Protein AF-A0A4V1UPB9-F1 (afdb_monomer_lite)

Structure (mmCIF, N/CA/C/O backbone):
data_AF-A0A4V1UPB9-F1
#
_entry.id   AF-A0A4V1UPB9-F1
#
loop_
_atom_site.group_PDB
_atom_site.id
_atom_site.type_symbol
_atom_site.label_atom_id
_atom_site.label_alt_id
_atom_site.label_comp_id
_atom_site.label_asym_id
_atom_site.label_entity_id
_atom_site.label_seq_id
_atom_site.pdbx_PDB_ins_code
_atom_site.Cartn_x
_atom_site.Cartn_y
_atom_site.Cartn_z
_atom_site.occupancy
_atom_site.B_iso_or_equiv
_atom_site.auth_seq_id
_atom_site.auth_comp_id
_atom_site.auth_asym_id
_atom_site.auth_atom_id
_atom_site.pdbx_PDB_model_num
ATOM 1 N N . MET A 1 1 ? -33.109 -9.024 77.378 1.00 48.25 1 MET A N 1
ATOM 2 C CA . MET A 1 1 ? -34.243 -9.935 77.136 1.00 48.25 1 MET A CA 1
ATOM 3 C C . MET A 1 1 ? -35.441 -9.033 76.882 1.00 48.25 1 MET A C 1
ATOM 5 O O . MET A 1 1 ? -36.199 -8.761 77.795 1.00 48.25 1 MET A O 1
ATOM 9 N N . ASP A 1 2 ? -35.484 -8.258 75.801 1.00 52.44 2 ASP A N 1
ATOM 10 C CA . ASP A 1 2 ? -35.561 -8.668 74.390 1.00 52.44 2 ASP A CA 1
ATOM 11 C C . ASP A 1 2 ? -36.501 -9.850 74.154 1.00 52.44 2 ASP A C 1
ATOM 13 O O . ASP A 1 2 ? -36.217 -10.944 74.640 1.00 52.44 2 ASP A O 1
ATOM 17 N N . SER A 1 3 ? -37.577 -9.573 73.410 1.00 61.56 3 SER A N 1
ATOM 18 C CA . SER A 1 3 ? -38.349 -10.460 72.521 1.00 61.56 3 SER A CA 1
ATOM 19 C C . SER A 1 3 ? -39.843 -10.148 72.614 1.00 61.56 3 SER A C 1
ATOM 21 O O . SER A 1 3 ? -40.587 -10.771 73.362 1.00 61.56 3 SER A O 1
ATOM 23 N N . GLY A 1 4 ? -40.284 -9.164 71.834 1.00 57.16 4 GLY A N 1
ATOM 24 C CA . GLY A 1 4 ? -41.709 -8.894 71.602 1.00 57.16 4 GLY A CA 1
ATOM 25 C C . GLY A 1 4 ? -41.984 -8.136 70.306 1.00 57.16 4 GLY A C 1
ATOM 26 O O . GLY A 1 4 ? -43.076 -7.621 70.110 1.00 57.16 4 GLY A O 1
ATOM 27 N N . ARG A 1 5 ? -40.984 -8.040 69.422 1.00 62.53 5 ARG A N 1
ATOM 28 C CA . ARG A 1 5 ? -41.076 -7.373 68.125 1.00 62.53 5 ARG A CA 1
ATOM 29 C C . ARG A 1 5 ? -41.477 -8.399 67.070 1.00 62.53 5 ARG A C 1
ATOM 31 O O . ARG A 1 5 ? -40.609 -8.917 66.377 1.00 62.53 5 ARG A O 1
ATOM 38 N N . LEU A 1 6 ? -42.769 -8.706 66.981 1.00 64.12 6 LEU A N 1
ATOM 39 C CA . LEU A 1 6 ? -43.354 -9.505 65.899 1.00 64.12 6 LEU A CA 1
ATOM 40 C C . LEU A 1 6 ? -44.715 -8.931 65.483 1.00 64.12 6 LEU A C 1
ATOM 42 O O . LEU A 1 6 ? -45.715 -9.638 65.456 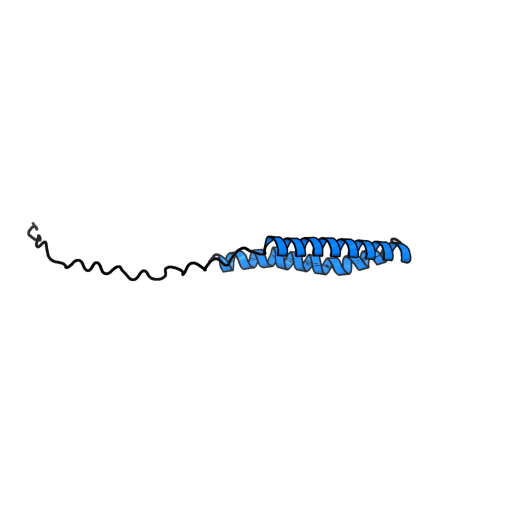1.00 64.12 6 LEU A O 1
ATOM 46 N N . ASP A 1 7 ? -44.730 -7.650 65.120 1.00 60.06 7 ASP A N 1
ATOM 47 C CA . ASP A 1 7 ? -45.781 -7.107 64.259 1.00 60.06 7 ASP A CA 1
ATOM 48 C C . ASP A 1 7 ? -45.363 -7.366 62.811 1.00 60.06 7 ASP A C 1
ATOM 50 O O . ASP A 1 7 ? -44.644 -6.595 62.173 1.00 60.06 7 ASP A O 1
ATOM 54 N N . ALA A 1 8 ? -45.747 -8.544 62.332 1.00 58.56 8 ALA A N 1
ATOM 55 C CA . ALA A 1 8 ? -45.771 -8.868 60.921 1.00 58.56 8 ALA A CA 1
ATOM 56 C C . ALA A 1 8 ? -47.102 -8.398 60.313 1.00 58.56 8 ALA A C 1
ATOM 58 O O . ALA A 1 8 ? -48.144 -8.477 60.955 1.00 58.56 8 ALA A O 1
ATOM 59 N N . ALA A 1 9 ? -47.032 -8.034 59.031 1.00 59.28 9 ALA A N 1
ATOM 60 C CA . ALA A 1 9 ? -48.140 -7.889 58.084 1.00 59.28 9 ALA A CA 1
ATOM 61 C C . ALA A 1 9 ? -48.901 -6.553 58.075 1.00 59.28 9 ALA A C 1
ATOM 63 O O . ALA A 1 9 ? -49.996 -6.439 58.609 1.00 59.28 9 ALA A O 1
ATOM 64 N N . SER A 1 10 ? -48.368 -5.598 57.306 1.00 52.84 10 SER A N 1
ATOM 65 C CA . SER A 1 10 ? -49.024 -5.130 56.069 1.00 52.84 10 SER A CA 1
ATOM 66 C C . SER A 1 10 ? -48.201 -4.003 55.435 1.00 52.84 10 SER A C 1
ATOM 68 O O . SER A 1 10 ? -48.559 -2.831 55.522 1.00 52.84 10 SER A O 1
ATOM 70 N N . ALA A 1 11 ? -47.076 -4.349 54.808 1.00 61.31 11 ALA A N 1
ATOM 71 C CA . ALA A 1 11 ? -46.546 -3.500 53.749 1.00 61.31 11 ALA A CA 1
ATOM 72 C C . ALA A 1 11 ? -47.287 -3.907 52.467 1.00 61.31 11 ALA A C 1
ATOM 74 O O . ALA A 1 11 ? -47.304 -5.103 52.160 1.00 61.31 11 ALA A O 1
ATOM 75 N N . PRO A 1 12 ? -47.945 -2.987 51.746 1.00 62.50 12 PRO A N 1
ATOM 76 C CA . PRO A 1 12 ? -48.394 -3.300 50.406 1.00 62.50 12 PRO A CA 1
ATOM 77 C C . PRO A 1 12 ? -47.142 -3.590 49.581 1.00 62.50 12 PRO A C 1
ATOM 79 O O . PRO A 1 12 ? -46.185 -2.817 49.581 1.00 62.50 12 PRO A O 1
ATOM 82 N N . THR A 1 13 ? -47.143 -4.751 48.942 1.00 65.19 13 THR A N 1
ATOM 83 C CA . THR A 1 13 ? -46.244 -5.104 47.855 1.00 65.19 13 THR A CA 1
ATOM 84 C C . THR A 1 13 ? -46.406 -4.055 46.762 1.00 65.19 13 THR A C 1
ATOM 86 O O . THR A 1 13 ? -47.268 -4.174 45.895 1.00 65.19 13 THR A O 1
ATOM 89 N N . ASP A 1 14 ? -45.605 -2.997 46.833 1.00 56.22 14 ASP A N 1
ATOM 90 C CA . ASP A 1 14 ? -45.355 -2.117 45.702 1.00 56.22 14 ASP A CA 1
ATOM 91 C C . ASP A 1 14 ? -44.365 -2.863 44.796 1.00 56.22 14 ASP A C 1
ATOM 93 O O . ASP A 1 14 ? -43.176 -2.566 44.733 1.00 56.22 14 ASP A O 1
ATOM 97 N N . ASP A 1 15 ? -44.872 -3.900 44.119 1.00 59.72 15 ASP A N 1
ATOM 98 C CA . ASP A 1 15 ? -44.281 -4.479 42.906 1.00 59.72 15 ASP A CA 1
ATOM 99 C C . ASP A 1 15 ? -44.456 -3.458 41.763 1.00 59.72 15 ASP A C 1
ATOM 101 O O . ASP A 1 15 ? -45.063 -3.716 40.723 1.00 59.72 15 ASP A O 1
ATOM 105 N N . GLN A 1 16 ? -43.972 -2.235 41.971 1.00 62.88 16 GLN A N 1
ATOM 106 C CA . GLN A 1 16 ? -43.597 -1.366 40.871 1.00 62.88 16 GLN A CA 1
ATOM 107 C C . GLN A 1 16 ? -42.309 -1.977 40.320 1.00 62.88 16 GLN A C 1
ATOM 109 O O . GLN A 1 16 ? -41.307 -1.994 41.040 1.00 62.88 16 GLN A O 1
ATOM 114 N N . PRO A 1 17 ? -42.297 -2.508 39.083 1.00 66.25 17 PRO A N 1
ATOM 115 C CA . PRO A 1 17 ? -41.054 -2.938 38.470 1.00 66.25 17 PRO A CA 1
ATOM 116 C C . PRO A 1 17 ? -40.126 -1.726 38.479 1.00 66.25 17 PRO A C 1
ATOM 118 O O . PRO A 1 17 ? -40.468 -0.695 37.893 1.00 66.25 17 PRO A O 1
ATOM 121 N N . GLU A 1 18 ? -39.000 -1.822 39.187 1.00 69.81 18 GLU A N 1
ATOM 122 C CA . GLU A 1 18 ? -38.011 -0.752 39.216 1.00 69.81 18 GLU A CA 1
ATOM 123 C C . GLU A 1 18 ? -37.731 -0.302 37.771 1.00 69.81 18 GLU A C 1
ATOM 125 O O . GLU A 1 18 ? -37.518 -1.155 36.896 1.00 69.81 18 GLU A O 1
ATOM 130 N N . PRO A 1 19 ? -37.745 1.010 37.472 1.00 67.81 19 PRO A N 1
ATOM 131 C CA . PRO A 1 19 ? -37.340 1.499 36.167 1.00 67.81 19 PRO A CA 1
ATOM 132 C C . PRO A 1 19 ? -35.869 1.133 35.981 1.00 67.81 19 PRO A C 1
ATOM 134 O O . PRO A 1 19 ? -34.992 1.801 36.519 1.00 67.81 19 PRO A O 1
ATOM 137 N N . GLN A 1 20 ? -35.606 0.043 35.257 1.00 67.56 20 GLN A N 1
ATOM 138 C CA . GLN A 1 20 ? -34.256 -0.418 34.950 1.00 67.56 20 GLN A CA 1
ATOM 139 C C . GLN A 1 20 ? -33.511 0.722 34.242 1.00 67.56 20 GLN A C 1
ATOM 141 O O . GLN A 1 20 ? -33.856 1.055 33.099 1.00 67.56 20 GLN A O 1
ATOM 146 N N . PRO A 1 21 ? -32.511 1.356 34.882 1.00 66.25 21 PRO A N 1
ATOM 147 C CA . PRO A 1 21 ? -31.766 2.426 34.253 1.00 66.25 21 PRO A CA 1
ATOM 148 C C . PRO A 1 21 ? -30.878 1.796 33.183 1.00 66.25 21 PRO A C 1
ATOM 150 O O . PRO A 1 21 ? -29.939 1.067 33.487 1.00 66.25 21 PRO A O 1
ATOM 153 N N . GLY A 1 22 ? -31.193 2.075 31.920 1.00 63.75 22 GLY A N 1
ATOM 154 C CA . GLY A 1 22 ? -30.288 1.820 30.806 1.00 63.75 22 GLY A CA 1
ATOM 155 C C . GLY A 1 22 ? -30.211 0.369 30.347 1.00 63.75 22 GLY A C 1
ATOM 156 O O . GLY A 1 22 ? -29.119 -0.180 30.265 1.00 63.75 22 GLY A O 1
ATOM 157 N N . SER A 1 23 ? -31.329 -0.221 29.912 1.00 68.69 23 SER A N 1
ATOM 158 C CA . SER A 1 23 ? -31.209 -1.211 28.832 1.00 68.69 23 SER A CA 1
ATOM 159 C C . SER A 1 23 ? -30.582 -0.492 27.631 1.00 68.69 23 SER A C 1
ATOM 161 O O . SER A 1 23 ? -31.237 0.401 27.080 1.00 68.69 23 SER A O 1
ATOM 163 N N . PRO A 1 24 ? -29.335 -0.801 27.219 1.00 66.62 24 PRO A N 1
ATOM 164 C CA . PRO A 1 24 ? -28.818 -0.256 25.978 1.00 66.62 24 PRO A CA 1
ATOM 165 C C . PRO A 1 24 ? -29.759 -0.739 24.881 1.00 66.62 24 PRO A C 1
ATOM 167 O O . PRO A 1 24 ? -29.938 -1.944 24.689 1.00 66.62 24 PRO A O 1
ATOM 170 N N . ALA A 1 25 ? -30.418 0.204 24.207 1.00 65.56 25 ALA A N 1
ATOM 171 C CA . ALA A 1 25 ? -31.189 -0.082 23.014 1.00 65.56 25 ALA A CA 1
ATOM 172 C C . ALA A 1 25 ? -30.275 -0.877 22.077 1.00 65.56 25 ALA A C 1
ATOM 174 O O . ALA A 1 25 ? -29.275 -0.355 21.583 1.00 65.56 25 ALA A O 1
ATOM 175 N N . SER A 1 26 ? -30.575 -2.169 21.928 1.00 68.81 26 SER A N 1
ATOM 176 C CA . SER A 1 26 ? -29.799 -3.077 21.096 1.00 68.81 26 SER A CA 1
ATOM 177 C C . SER A 1 26 ? -29.691 -2.434 19.711 1.00 68.81 26 SER A C 1
ATOM 179 O O . SER A 1 26 ? -30.739 -2.105 19.140 1.00 68.81 26 SER A O 1
ATOM 181 N N . PRO A 1 27 ? -28.479 -2.166 19.183 1.00 65.19 27 PRO A N 1
ATOM 182 C CA . PRO A 1 27 ? -28.342 -1.529 17.885 1.00 65.19 27 PRO A CA 1
ATOM 183 C C . PRO A 1 27 ? -29.061 -2.419 16.881 1.00 65.19 27 PRO A C 1
ATOM 185 O O . PRO A 1 27 ? -28.678 -3.573 16.691 1.00 65.19 27 PRO A O 1
ATOM 188 N N . ALA A 1 28 ? -30.1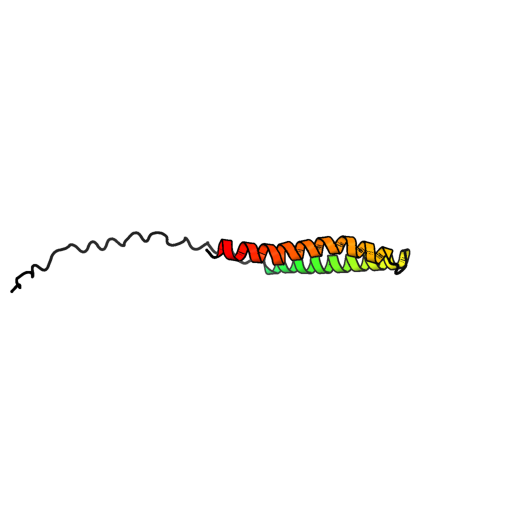45 -1.910 16.294 1.00 60.81 28 ALA A N 1
ATOM 189 C CA . ALA A 1 28 ? -30.917 -2.628 15.298 1.00 60.81 28 ALA A CA 1
ATOM 190 C C . ALA A 1 28 ? -29.958 -3.088 14.194 1.00 60.81 28 ALA A C 1
ATOM 192 O O . ALA A 1 28 ? -29.434 -2.279 13.427 1.00 60.81 28 ALA A O 1
ATOM 193 N N . ALA A 1 29 ? -29.682 -4.392 14.176 1.00 62.72 29 ALA A N 1
ATOM 194 C CA . ALA A 1 29 ? -28.745 -5.021 13.267 1.00 62.72 29 ALA A CA 1
ATOM 195 C C . ALA A 1 29 ? -29.188 -4.751 11.822 1.00 62.72 29 ALA A C 1
ATOM 197 O O . ALA A 1 29 ? -30.170 -5.313 11.328 1.00 62.72 29 ALA A O 1
ATOM 198 N N . GLY A 1 30 ? -28.478 -3.838 11.156 1.00 58.28 30 GLY A N 1
ATOM 199 C CA . GLY A 1 30 ? -28.683 -3.516 9.751 1.00 58.28 30 GLY A CA 1
ATOM 200 C C . GLY A 1 30 ? -28.484 -4.757 8.880 1.00 58.28 30 GLY A C 1
ATOM 201 O O . GLY A 1 30 ? -27.565 -5.545 9.095 1.00 58.28 30 GLY A O 1
ATOM 202 N N . ARG A 1 31 ? -29.372 -4.942 7.898 1.00 66.94 31 ARG A N 1
ATOM 203 C CA . ARG A 1 31 ? -29.408 -6.111 7.006 1.00 66.94 31 ARG A CA 1
ATOM 204 C C . ARG A 1 31 ? -28.032 -6.431 6.393 1.00 66.94 31 ARG A C 1
ATOM 206 O O . ARG A 1 31 ? -27.473 -5.580 5.699 1.00 66.94 31 ARG A O 1
ATOM 213 N N . PRO A 1 32 ? -27.515 -7.666 6.543 1.00 64.88 32 PRO A N 1
ATOM 214 C CA . PRO A 1 32 ? -26.265 -8.079 5.920 1.00 64.88 32 PRO A CA 1
ATOM 215 C C . PRO A 1 32 ? -26.503 -8.446 4.451 1.00 64.88 32 PRO A C 1
ATOM 217 O O . PRO A 1 32 ? -26.594 -9.614 4.090 1.00 64.88 32 PRO A O 1
ATOM 220 N N . THR A 1 33 ? -26.607 -7.456 3.567 1.00 64.44 33 THR A N 1
ATOM 221 C CA . THR A 1 33 ? -26.676 -7.714 2.119 1.00 64.44 33 THR A CA 1
ATOM 222 C C . THR A 1 33 ? -25.818 -6.720 1.352 1.00 64.44 33 THR A C 1
ATOM 224 O O . THR A 1 33 ? -26.328 -5.805 0.716 1.00 64.44 33 THR A O 1
ATOM 227 N N . SER A 1 34 ? -24.498 -6.881 1.435 1.00 66.81 34 SER A N 1
ATOM 228 C CA . SER A 1 34 ? -23.557 -6.486 0.364 1.00 66.81 34 SER A CA 1
ATOM 229 C C . SER A 1 34 ? -22.088 -6.693 0.732 1.00 66.81 34 SER A C 1
ATOM 231 O O . SER A 1 34 ? -21.257 -6.583 -0.162 1.00 66.81 34 SER A O 1
ATOM 233 N N . VAL A 1 35 ? -21.747 -7.048 1.979 1.00 77.88 35 VAL A N 1
ATOM 234 C CA . VAL A 1 35 ? -20.346 -7.166 2.440 1.00 77.88 35 VAL A CA 1
ATOM 235 C C . VAL A 1 35 ? -19.504 -8.086 1.546 1.00 77.88 35 VAL A C 1
ATOM 237 O O . VAL A 1 35 ? -18.401 -7.713 1.164 1.00 77.88 35 VAL A O 1
ATOM 240 N N . GLY A 1 36 ? -20.042 -9.230 1.105 1.00 84.44 36 GLY A N 1
ATOM 241 C CA . GLY A 1 36 ? -19.339 -10.116 0.166 1.00 84.44 36 GLY A CA 1
ATOM 242 C C . GLY A 1 36 ? -19.123 -9.500 -1.223 1.00 84.44 36 GLY A C 1
ATOM 243 O O . GLY A 1 36 ? -18.054 -9.648 -1.810 1.00 84.44 36 GLY A O 1
ATOM 244 N N . LYS A 1 37 ? -20.103 -8.743 -1.735 1.00 83.19 37 LYS A N 1
ATOM 245 C CA . LYS A 1 37 ? -19.999 -8.056 -3.033 1.00 83.19 37 LYS A CA 1
ATOM 246 C C . LYS A 1 37 ? -19.031 -6.873 -2.960 1.00 83.19 37 LYS A C 1
ATOM 248 O O . LYS A 1 37 ? -18.222 -6.694 -3.863 1.00 83.19 37 LYS A O 1
ATOM 253 N N . ALA A 1 38 ? -19.084 -6.102 -1.876 1.00 85.56 38 ALA A N 1
ATOM 254 C CA . ALA A 1 38 ? -18.171 -4.997 -1.608 1.00 85.56 38 ALA A CA 1
ATOM 255 C C . ALA A 1 38 ? -16.729 -5.497 -1.423 1.00 85.56 38 ALA A C 1
ATOM 257 O O . ALA A 1 38 ? -15.821 -4.980 -2.067 1.00 85.56 38 ALA A O 1
ATOM 258 N N . GLY A 1 39 ? -16.525 -6.555 -0.632 1.00 90.38 39 GLY A N 1
ATOM 259 C CA . GLY A 1 39 ? -15.220 -7.199 -0.464 1.00 90.38 39 GLY A CA 1
ATOM 260 C C . GLY A 1 39 ? -14.668 -7.762 -1.775 1.00 90.38 39 GLY A C 1
ATOM 261 O O . GLY A 1 39 ? -13.493 -7.569 -2.077 1.00 90.38 39 GLY A O 1
ATOM 262 N N . GLY A 1 40 ? -15.523 -8.372 -2.603 1.00 93.56 40 GLY A N 1
ATOM 263 C CA . GLY A 1 40 ? -15.149 -8.840 -3.939 1.00 93.56 40 GLY A CA 1
ATOM 264 C C . GLY A 1 40 ? -14.692 -7.706 -4.862 1.00 93.56 40 GLY A C 1
ATOM 265 O O . GLY A 1 40 ? -13.653 -7.828 -5.507 1.00 93.56 40 GLY A O 1
ATOM 266 N N . ILE A 1 41 ? -15.412 -6.578 -4.878 1.00 93.00 41 ILE A N 1
ATOM 267 C CA . ILE A 1 41 ? -15.020 -5.385 -5.649 1.00 93.00 41 ILE A CA 1
ATOM 268 C C . ILE A 1 41 ? -13.660 -4.860 -5.179 1.00 93.00 41 ILE A C 1
ATOM 270 O O . ILE A 1 41 ? -12.798 -4.582 -6.013 1.00 93.00 41 ILE A O 1
ATOM 274 N N . MET A 1 42 ? -13.433 -4.767 -3.867 1.00 91.81 42 MET A N 1
ATOM 275 C CA . MET A 1 42 ? -12.145 -4.336 -3.312 1.00 91.81 42 MET A CA 1
ATOM 276 C C . MET A 1 42 ? -11.017 -5.284 -3.725 1.00 91.81 42 MET A C 1
ATOM 278 O O . MET A 1 42 ? -10.004 -4.834 -4.252 1.00 91.81 42 MET A O 1
ATOM 282 N N . PHE A 1 43 ? -11.205 -6.596 -3.573 1.00 92.12 43 PHE A N 1
ATOM 283 C CA . PHE A 1 43 ? -10.197 -7.592 -3.939 1.00 92.12 43 PHE A CA 1
ATOM 284 C C . PHE A 1 43 ? -9.809 -7.511 -5.420 1.00 92.12 43 PHE A C 1
ATOM 286 O O . PHE A 1 43 ? -8.624 -7.442 -5.750 1.00 92.12 43 PHE A O 1
ATOM 293 N N . VAL A 1 44 ? -10.802 -7.439 -6.313 1.00 95.31 44 VAL A N 1
ATOM 294 C CA . VAL A 1 44 ? -10.568 -7.262 -7.754 1.00 95.31 44 VAL A CA 1
ATOM 295 C C . VAL A 1 44 ? -9.846 -5.942 -8.032 1.00 95.31 44 VAL A C 1
ATOM 297 O O . VAL A 1 44 ? -8.918 -5.917 -8.836 1.00 95.31 44 VAL A O 1
ATOM 300 N N . SER A 1 45 ? -10.209 -4.863 -7.337 1.00 92.75 45 SER A N 1
ATOM 301 C CA . SER A 1 45 ? -9.571 -3.550 -7.501 1.00 92.75 45 SER A CA 1
ATOM 302 C C . SER A 1 45 ? -8.103 -3.559 -7.059 1.00 92.75 45 SER A C 1
ATOM 304 O O . SER A 1 45 ? -7.255 -2.970 -7.735 1.00 92.75 45 SER A O 1
ATOM 306 N N . LEU A 1 46 ? -7.769 -4.273 -5.977 1.00 91.94 46 LEU A N 1
ATOM 307 C CA . LEU A 1 46 ? -6.385 -4.462 -5.532 1.00 91.94 46 LEU A CA 1
ATOM 308 C C . LEU A 1 46 ? -5.573 -5.294 -6.534 1.00 91.94 46 LEU A C 1
ATOM 310 O O . LEU A 1 46 ? -4.448 -4.921 -6.871 1.00 91.94 46 LEU A O 1
ATOM 314 N N . LEU A 1 47 ? -6.132 -6.401 -7.032 1.00 92.81 47 LEU A N 1
ATOM 315 C CA . LEU A 1 47 ? -5.464 -7.226 -8.041 1.00 92.81 47 LEU A CA 1
ATOM 316 C C . LEU A 1 47 ? -5.219 -6.445 -9.329 1.00 92.81 47 LEU A C 1
ATOM 318 O O . LEU A 1 47 ? -4.112 -6.474 -9.863 1.00 92.81 47 LEU A O 1
ATOM 322 N N . LEU A 1 48 ? -6.226 -5.710 -9.796 1.00 93.69 48 LEU A N 1
ATOM 323 C CA . LEU A 1 48 ? -6.117 -4.893 -10.995 1.00 93.69 48 LEU A CA 1
ATOM 324 C C . LEU A 1 48 ? -5.030 -3.826 -10.826 1.00 93.69 48 LEU A C 1
ATOM 326 O O . LEU A 1 48 ? -4.155 -3.707 -11.679 1.00 93.69 48 LEU A O 1
ATOM 330 N N . SER A 1 49 ? -5.005 -3.134 -9.685 1.00 91.12 49 SER A N 1
ATOM 331 C CA . SER A 1 49 ? -3.956 -2.160 -9.352 1.00 91.12 49 SER A CA 1
ATOM 332 C C . SER A 1 49 ? -2.554 -2.777 -9.379 1.00 91.12 49 SER A C 1
ATOM 334 O O . SER A 1 49 ? -1.627 -2.173 -9.919 1.00 91.12 49 SER A O 1
ATOM 336 N N . ARG A 1 50 ? -2.391 -4.009 -8.873 1.00 86.62 50 ARG A N 1
ATOM 337 C CA . ARG A 1 50 ? -1.115 -4.736 -8.955 1.00 86.62 50 ARG A CA 1
ATOM 338 C C . ARG A 1 50 ? -0.717 -5.061 -10.386 1.00 86.62 50 ARG A C 1
ATOM 340 O O . ARG A 1 50 ? 0.433 -4.832 -10.748 1.00 86.62 50 ARG A O 1
ATOM 347 N N . VAL A 1 51 ? -1.642 -5.561 -11.201 1.00 91.38 51 VAL A N 1
ATOM 348 C CA . VAL A 1 51 ? -1.370 -5.880 -12.611 1.00 91.38 51 VAL A CA 1
ATOM 349 C C . VAL A 1 51 ? -0.981 -4.620 -13.384 1.00 91.38 51 VAL A C 1
ATOM 351 O O . VAL A 1 51 ? 0.012 -4.637 -14.105 1.00 91.38 51 VAL A O 1
ATOM 354 N N . LEU A 1 52 ? -1.693 -3.507 -13.191 1.00 87.50 52 LEU A N 1
ATOM 355 C CA . LEU A 1 52 ? -1.342 -2.223 -13.803 1.00 87.50 52 LEU A CA 1
ATOM 356 C C . LEU A 1 52 ? 0.047 -1.742 -13.357 1.00 87.50 52 LEU A C 1
ATOM 358 O O . LEU A 1 52 ? 0.811 -1.246 -14.183 1.00 87.50 52 LEU A O 1
ATOM 362 N N . GLY A 1 53 ? 0.399 -1.931 -12.082 1.00 82.75 53 GLY A N 1
ATOM 363 C CA . GLY A 1 53 ? 1.743 -1.666 -11.564 1.00 82.75 53 GLY A CA 1
ATOM 364 C C . GLY A 1 53 ? 2.820 -2.512 -12.249 1.00 82.75 53 GLY A C 1
ATOM 365 O O . GLY A 1 53 ? 3.832 -1.973 -12.686 1.00 82.75 53 GLY A O 1
ATOM 366 N N . LEU A 1 54 ? 2.574 -3.811 -12.439 1.00 82.25 54 LEU A N 1
ATOM 367 C CA . LEU A 1 54 ? 3.489 -4.701 -13.160 1.00 82.25 54 LEU A CA 1
ATOM 368 C C . LEU A 1 54 ? 3.648 -4.296 -14.627 1.00 82.25 54 LEU A C 1
ATOM 370 O O . LEU A 1 54 ? 4.761 -4.287 -15.142 1.00 82.25 54 LEU A O 1
ATOM 374 N N . VAL A 1 55 ? 2.564 -3.900 -15.295 1.00 84.94 55 VAL A N 1
ATOM 375 C CA . VAL A 1 55 ? 2.623 -3.399 -16.676 1.00 84.94 55 VAL A CA 1
ATOM 376 C C . VAL A 1 55 ? 3.422 -2.099 -16.745 1.00 84.94 55 VAL A C 1
ATOM 378 O O . VAL A 1 55 ? 4.308 -1.979 -17.591 1.00 84.94 55 VAL A O 1
ATOM 381 N N . ARG A 1 56 ? 3.173 -1.146 -15.835 1.00 82.00 56 ARG A N 1
ATOM 382 C CA . ARG A 1 56 ? 3.974 0.085 -15.699 1.00 82.00 56 ARG A CA 1
ATOM 383 C C . ARG A 1 56 ? 5.456 -0.255 -15.577 1.00 82.00 56 ARG A C 1
ATOM 385 O O . ARG A 1 56 ? 6.301 0.353 -16.230 1.00 82.00 56 ARG A O 1
ATOM 392 N N . ASP A 1 57 ? 5.752 -1.249 -14.758 1.00 74.31 57 ASP A N 1
ATOM 393 C CA . ASP A 1 57 ? 7.095 -1.699 -14.454 1.00 74.31 57 ASP A CA 1
ATOM 394 C C . ASP A 1 57 ? 7.779 -2.395 -15.631 1.00 74.31 57 ASP A C 1
ATOM 396 O O . ASP A 1 57 ? 8.942 -2.099 -15.907 1.00 74.31 57 ASP A O 1
ATOM 400 N N . SER A 1 58 ? 7.062 -3.239 -16.373 1.00 74.25 58 SER A N 1
ATOM 401 C CA . SER A 1 58 ? 7.547 -3.863 -17.606 1.00 74.25 58 SER A CA 1
ATOM 402 C C . SER A 1 58 ? 7.780 -2.839 -18.718 1.00 74.25 58 SER A C 1
ATOM 404 O O . SER A 1 58 ? 8.777 -2.932 -19.429 1.00 74.25 58 SER A O 1
ATOM 406 N N . VAL A 1 59 ? 6.914 -1.828 -18.853 1.00 80.00 59 VAL A N 1
ATOM 407 C CA . VAL A 1 59 ? 7.086 -0.744 -19.837 1.00 80.00 59 VAL A CA 1
ATOM 408 C C . VAL A 1 59 ? 8.297 0.123 -19.489 1.00 80.00 59 VAL A C 1
ATOM 410 O O . VAL A 1 59 ? 9.092 0.443 -20.374 1.00 80.00 59 VAL A O 1
ATOM 413 N N . MET A 1 60 ? 8.475 0.469 -18.210 1.00 69.69 60 MET A N 1
ATOM 414 C CA . MET A 1 60 ? 9.655 1.207 -17.750 1.00 69.69 60 MET A CA 1
ATOM 415 C C . MET A 1 60 ? 10.938 0.395 -17.947 1.00 69.69 60 MET A C 1
ATOM 417 O O . MET A 1 60 ? 11.903 0.924 -18.491 1.00 69.69 60 MET A O 1
ATOM 421 N N . ALA A 1 61 ? 10.937 -0.893 -17.597 1.00 69.94 61 ALA A N 1
ATOM 422 C CA . ALA A 1 61 ? 12.083 -1.776 -17.807 1.00 69.94 61 ALA A CA 1
ATOM 423 C C . ALA A 1 61 ? 12.411 -1.969 -19.298 1.00 69.94 61 ALA A C 1
ATOM 425 O O . ALA A 1 61 ? 13.581 -2.015 -19.663 1.00 69.94 61 ALA A O 1
ATOM 426 N N . GLY A 1 62 ? 11.398 -2.034 -20.168 1.00 68.56 62 GLY A N 1
ATOM 427 C CA . GLY A 1 62 ? 11.580 -2.175 -21.613 1.00 68.56 62 GLY A CA 1
ATOM 428 C C . GLY A 1 62 ? 12.096 -0.907 -22.299 1.00 68.56 62 GLY A C 1
ATOM 429 O O . GLY A 1 62 ? 12.887 -1.005 -23.232 1.00 68.56 62 GLY A O 1
ATOM 430 N N . LYS A 1 63 ? 11.678 0.285 -21.846 1.00 63.91 63 LYS A N 1
ATOM 431 C CA . LYS A 1 63 ? 12.112 1.562 -22.443 1.00 63.91 63 LYS A CA 1
ATOM 432 C C . LYS A 1 63 ? 13.392 2.135 -21.842 1.00 63.91 63 LYS A C 1
ATOM 434 O O . LYS A 1 63 ? 14.148 2.773 -22.565 1.00 63.91 63 LYS A O 1
ATOM 439 N N . PHE A 1 64 ? 13.627 1.931 -20.550 1.00 64.31 64 PHE A N 1
ATOM 440 C CA . PHE A 1 64 ? 14.764 2.513 -19.837 1.00 64.31 64 PHE A CA 1
ATOM 441 C C . PHE A 1 64 ? 15.802 1.476 -19.400 1.00 64.31 64 PHE A C 1
ATOM 443 O O . PHE A 1 64 ? 16.866 1.886 -18.958 1.00 64.31 64 PHE A O 1
ATOM 450 N N . GLY A 1 65 ? 15.549 0.167 -19.539 1.00 60.00 65 GLY A N 1
ATOM 451 C CA . GLY A 1 65 ? 16.398 -0.901 -18.993 1.00 60.00 65 GLY A CA 1
ATOM 452 C C . GLY A 1 65 ? 16.214 -1.083 -17.479 1.00 60.00 65 GLY A C 1
ATOM 453 O O . GLY A 1 65 ? 15.719 -0.188 -16.796 1.00 60.00 65 GLY A O 1
ATOM 454 N N . SER 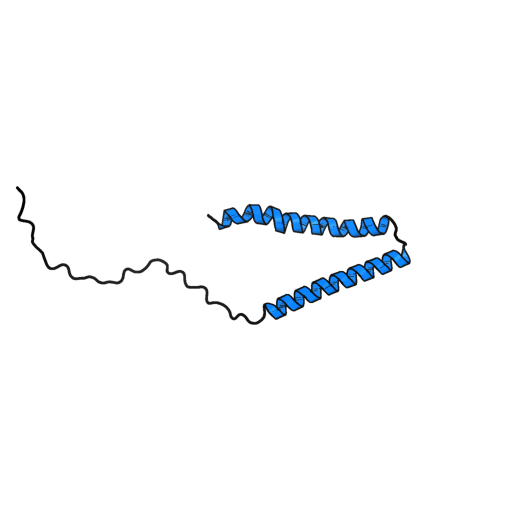A 1 66 ? 16.613 -2.239 -16.930 1.00 60.41 66 SER A N 1
ATOM 455 C CA . SER A 1 66 ? 16.648 -2.503 -15.477 1.00 60.41 66 SER A CA 1
ATOM 456 C C . SER A 1 66 ? 17.727 -1.648 -14.803 1.00 60.41 66 SER A C 1
ATOM 458 O O . SER A 1 66 ? 18.814 -2.126 -14.489 1.00 60.41 66 SER A O 1
ATOM 460 N N . ASN A 1 67 ? 17.444 -0.362 -14.629 1.00 65.00 67 ASN A N 1
ATOM 461 C CA . ASN A 1 67 ? 18.379 0.620 -14.105 1.00 65.00 67 ASN A CA 1
ATOM 462 C C . ASN A 1 67 ? 17.992 1.058 -12.691 1.00 65.00 67 ASN A C 1
ATOM 464 O O . ASN A 1 67 ? 16.813 1.112 -12.339 1.00 65.00 67 ASN A O 1
ATOM 468 N N . LEU A 1 68 ? 19.003 1.454 -11.911 1.00 65.31 68 LEU A N 1
ATOM 469 C CA . LEU A 1 68 ? 18.888 1.966 -10.535 1.00 65.31 68 LEU A CA 1
ATOM 470 C C . LEU A 1 68 ? 17.809 3.063 -10.384 1.00 65.31 68 LEU A C 1
ATOM 472 O O . LEU A 1 68 ? 17.187 3.210 -9.337 1.00 65.31 68 LEU A O 1
ATOM 476 N N . HIS A 1 69 ? 17.553 3.806 -11.464 1.00 70.38 69 HIS A N 1
ATOM 477 C CA . HIS A 1 69 ? 16.540 4.856 -11.545 1.00 70.38 69 HIS A CA 1
ATOM 478 C C . HIS A 1 69 ? 15.101 4.327 -11.449 1.00 70.38 69 HIS A C 1
ATOM 480 O O . HIS A 1 69 ? 14.262 4.943 -10.795 1.00 70.38 69 HIS A O 1
ATOM 486 N N . THR A 1 70 ? 14.795 3.189 -12.079 1.00 71.81 70 THR A N 1
ATOM 487 C CA . THR A 1 70 ? 13.455 2.586 -12.012 1.00 71.81 70 THR A CA 1
ATOM 488 C C . THR A 1 70 ? 13.170 2.059 -10.609 1.00 71.81 70 THR A C 1
ATOM 490 O O . THR A 1 70 ? 12.045 2.176 -10.125 1.00 71.81 70 THR A O 1
ATOM 493 N N . ASP A 1 71 ? 14.196 1.535 -9.939 1.00 70.00 71 ASP A N 1
ATOM 494 C CA . ASP A 1 71 ? 14.088 1.038 -8.569 1.00 70.00 71 ASP A CA 1
ATOM 495 C C . ASP A 1 71 ? 13.898 2.186 -7.566 1.00 70.00 71 ASP A C 1
ATOM 497 O O . ASP A 1 71 ? 12.978 2.153 -6.750 1.00 70.00 71 ASP A O 1
ATOM 501 N N . ALA A 1 72 ? 14.658 3.278 -7.713 1.00 77.81 72 ALA A N 1
ATOM 502 C CA . ALA A 1 72 ? 14.469 4.497 -6.925 1.00 77.81 72 ALA A CA 1
ATOM 503 C C . ALA A 1 72 ? 13.067 5.107 -7.112 1.00 77.81 72 ALA A C 1
ATOM 505 O O . ALA A 1 72 ? 12.432 5.508 -6.137 1.00 77.81 72 ALA A O 1
ATOM 506 N N . TYR A 1 73 ? 12.549 5.131 -8.347 1.00 75.94 73 TYR A N 1
ATOM 507 C CA . TYR A 1 73 ? 11.188 5.594 -8.626 1.00 75.94 73 TYR A CA 1
ATOM 508 C C . TYR A 1 73 ? 10.138 4.720 -7.930 1.00 75.94 73 TYR A C 1
ATOM 510 O O . TYR A 1 73 ? 9.191 5.256 -7.366 1.00 75.94 73 TYR A O 1
ATOM 518 N N . ARG A 1 74 ? 10.293 3.389 -7.907 1.00 76.38 74 ARG A N 1
ATOM 519 C CA . ARG A 1 74 ? 9.380 2.498 -7.161 1.00 76.38 74 ARG A CA 1
ATOM 520 C C . ARG A 1 74 ? 9.429 2.749 -5.661 1.00 76.38 74 ARG A C 1
ATOM 522 O O . ARG A 1 74 ? 8.377 2.917 -5.047 1.00 76.38 74 ARG A O 1
ATOM 529 N N . LEU A 1 75 ? 10.631 2.814 -5.095 1.00 81.44 75 LEU A N 1
ATOM 530 C CA . LEU A 1 75 ? 10.827 3.048 -3.666 1.00 81.44 75 LEU A CA 1
ATOM 531 C C . LEU A 1 75 ? 10.245 4.397 -3.226 1.00 81.44 75 LEU A C 1
ATOM 533 O O . LEU A 1 75 ? 9.648 4.472 -2.157 1.00 81.44 75 LEU A O 1
ATOM 537 N N . ALA A 1 76 ? 10.321 5.433 -4.068 1.00 86.38 76 ALA A N 1
ATOM 538 C CA . ALA A 1 76 ? 9.744 6.744 -3.773 1.00 86.38 76 ALA A CA 1
ATOM 539 C C . ALA A 1 76 ? 8.224 6.704 -3.523 1.00 86.38 76 ALA A C 1
ATOM 541 O O . ALA A 1 76 ? 7.736 7.460 -2.688 1.00 86.38 76 ALA A O 1
ATOM 542 N N . PHE A 1 77 ? 7.482 5.816 -4.195 1.00 80.75 77 PHE A N 1
ATOM 543 C CA . PHE A 1 77 ? 6.045 5.636 -3.934 1.00 80.75 77 PHE A CA 1
ATOM 544 C C . PHE A 1 77 ? 5.759 4.620 -2.828 1.00 80.75 77 PHE A C 1
ATOM 546 O O . PHE A 1 77 ? 4.764 4.757 -2.128 1.00 80.75 77 PHE A O 1
ATOM 553 N N . GLN A 1 78 ? 6.638 3.639 -2.618 1.00 86.88 78 GLN A N 1
ATOM 554 C CA . GLN A 1 78 ? 6.435 2.605 -1.603 1.00 86.88 78 GLN A CA 1
ATOM 555 C C . GLN A 1 78 ? 6.775 3.064 -0.177 1.00 86.88 78 GLN A C 1
ATOM 557 O O . GLN A 1 78 ? 6.180 2.575 0.781 1.00 86.88 78 GLN A O 1
ATOM 562 N N . ILE A 1 79 ? 7.712 4.004 -0.016 1.00 90.88 79 ILE A N 1
ATOM 563 C CA . ILE A 1 79 ? 8.071 4.569 1.294 1.00 90.88 79 ILE A CA 1
ATOM 564 C C . ILE A 1 79 ? 6.864 5.253 1.968 1.00 90.88 79 ILE A C 1
ATOM 566 O O . ILE A 1 79 ? 6.600 4.943 3.130 1.00 90.88 79 ILE A O 1
ATOM 570 N N . PRO A 1 80 ? 6.096 6.130 1.290 1.00 84.44 80 PRO A N 1
ATOM 571 C CA . PRO A 1 80 ? 4.868 6.698 1.846 1.00 84.44 80 PRO A CA 1
ATOM 572 C C . PRO A 1 80 ? 3.851 5.641 2.275 1.00 84.44 80 PRO A C 1
ATOM 574 O O . PRO A 1 80 ? 3.317 5.723 3.380 1.00 84.44 80 PRO A O 1
ATOM 577 N N . ASP A 1 81 ? 3.625 4.626 1.440 1.00 89.44 81 ASP A N 1
ATOM 578 C CA . ASP A 1 81 ? 2.685 3.547 1.747 1.00 89.44 81 ASP A CA 1
ATOM 579 C C . ASP A 1 81 ? 3.128 2.754 2.983 1.00 89.44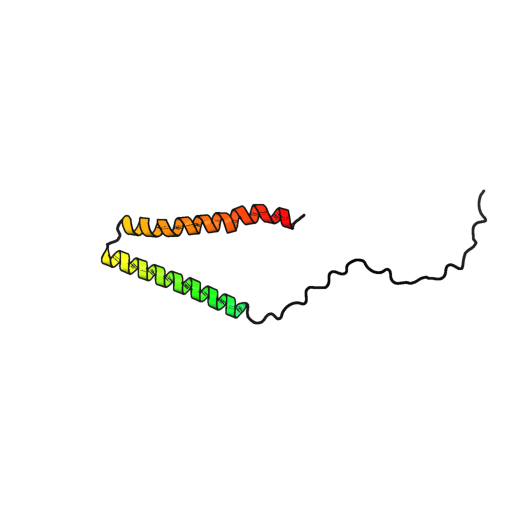 81 ASP A C 1
ATOM 581 O O . ASP A 1 81 ? 2.317 2.441 3.856 1.00 89.44 81 ASP A O 1
ATOM 585 N N . LEU A 1 82 ? 4.430 2.474 3.102 1.00 89.94 82 LEU A N 1
ATOM 586 C CA . LEU A 1 82 ? 5.017 1.825 4.273 1.00 89.94 82 LEU A CA 1
ATOM 587 C C . LEU A 1 82 ? 4.811 2.660 5.541 1.00 89.94 82 LEU A C 1
ATOM 589 O O . LEU A 1 82 ? 4.419 2.118 6.575 1.00 89.94 82 LEU A O 1
ATOM 593 N N . LEU A 1 83 ? 5.052 3.970 5.466 1.00 92.50 83 LEU A N 1
ATOM 594 C CA . LEU A 1 83 ? 4.828 4.886 6.583 1.00 92.50 83 LEU A CA 1
ATOM 595 C C . LEU A 1 83 ? 3.351 4.922 6.978 1.00 92.50 83 LEU A C 1
ATOM 597 O O . LEU A 1 83 ? 3.039 4.849 8.165 1.00 92.50 83 LEU A O 1
ATOM 601 N N . PHE A 1 84 ? 2.442 4.974 6.004 1.00 89.38 84 PHE A N 1
ATOM 602 C CA . PHE A 1 84 ? 1.008 4.949 6.266 1.00 89.38 84 PHE A CA 1
ATOM 603 C C . PHE A 1 84 ? 0.590 3.647 6.952 1.00 89.38 84 PHE A C 1
ATOM 605 O O . PHE A 1 84 ? -0.102 3.691 7.966 1.00 89.38 84 PHE A O 1
ATOM 612 N N . PHE A 1 85 ? 1.061 2.492 6.472 1.00 89.00 85 PHE A N 1
ATOM 613 C CA . PHE A 1 85 ? 0.783 1.208 7.115 1.00 89.00 85 PHE A CA 1
ATOM 614 C C . PHE A 1 85 ? 1.364 1.107 8.525 1.00 89.00 85 PHE A C 1
ATOM 616 O O . PHE A 1 85 ? 0.694 0.586 9.413 1.00 89.00 85 PHE A O 1
ATOM 623 N N . LEU A 1 86 ? 2.573 1.617 8.764 1.00 91.69 86 LEU A N 1
ATOM 624 C CA . LEU A 1 86 ? 3.192 1.586 10.088 1.00 91.69 86 LEU A CA 1
ATOM 625 C C . LEU A 1 86 ? 2.439 2.475 11.087 1.00 91.69 86 LEU A C 1
ATOM 627 O O . LEU A 1 86 ? 2.202 2.073 12.227 1.00 91.69 86 LEU A O 1
ATOM 631 N N . ILE A 1 87 ? 2.030 3.668 10.654 1.00 92.06 87 ILE A N 1
ATOM 632 C CA . ILE A 1 87 ? 1.305 4.619 11.496 1.00 92.06 87 ILE A CA 1
ATOM 633 C C . ILE A 1 87 ? -0.128 4.134 11.729 1.00 92.06 87 ILE A C 1
ATOM 635 O O . ILE A 1 87 ? -0.542 4.014 12.876 1.00 92.06 87 ILE A O 1
ATOM 639 N N . ALA A 1 88 ? -0.879 3.820 10.672 1.00 87.19 88 ALA A N 1
ATOM 640 C CA . ALA A 1 88 ? -2.284 3.430 10.777 1.00 87.19 88 ALA A CA 1
ATOM 641 C C . ALA A 1 88 ? -2.466 2.014 11.343 1.00 87.19 88 ALA A C 1
ATOM 643 O O . ALA A 1 88 ? -3.358 1.784 12.155 1.00 87.19 88 ALA A O 1
ATOM 644 N N . GLY A 1 89 ? -1.624 1.064 10.932 1.00 81.50 89 GLY A N 1
ATOM 645 C CA . GLY A 1 89 ? -1.699 -0.326 11.379 1.00 81.50 89 GLY A CA 1
ATOM 646 C C . GLY A 1 89 ? -1.033 -0.574 12.733 1.00 81.50 89 GLY A C 1
ATOM 647 O O . GLY A 1 89 ? -1.513 -1.404 13.499 1.00 81.50 89 GLY A O 1
ATOM 648 N N . GLY A 1 90 ? 0.056 0.136 13.039 1.00 84.50 90 GLY A N 1
ATOM 649 C CA . GLY A 1 90 ? 0.836 -0.054 14.263 1.00 84.50 90 GLY A CA 1
ATOM 650 C C . GLY A 1 90 ? 0.545 1.002 15.324 1.00 84.50 90 GLY A C 1
ATOM 651 O O . GLY A 1 90 ? -0.083 0.710 16.339 1.00 84.50 90 GLY A O 1
ATOM 652 N N . ALA A 1 91 ? 1.004 2.231 15.084 1.00 82.44 91 ALA A N 1
ATOM 653 C CA . ALA A 1 91 ? 1.007 3.291 16.096 1.00 82.44 91 ALA A CA 1
ATOM 654 C C . ALA A 1 91 ? -0.405 3.715 16.534 1.00 82.44 91 ALA A C 1
ATOM 656 O O . ALA A 1 91 ? -0.664 3.893 17.724 1.00 82.44 91 ALA A O 1
ATOM 657 N N . LEU A 1 92 ? -1.330 3.842 15.581 1.00 84.50 92 LEU A N 1
ATOM 658 C CA . LEU A 1 92 ? -2.711 4.233 15.846 1.00 84.50 92 LEU A CA 1
ATOM 659 C C . LEU A 1 92 ? -3.462 3.130 16.601 1.00 84.50 92 LEU A C 1
ATOM 661 O O . LEU A 1 92 ? -4.174 3.418 17.555 1.00 84.50 92 LEU A O 1
ATOM 665 N N . SER A 1 93 ? -3.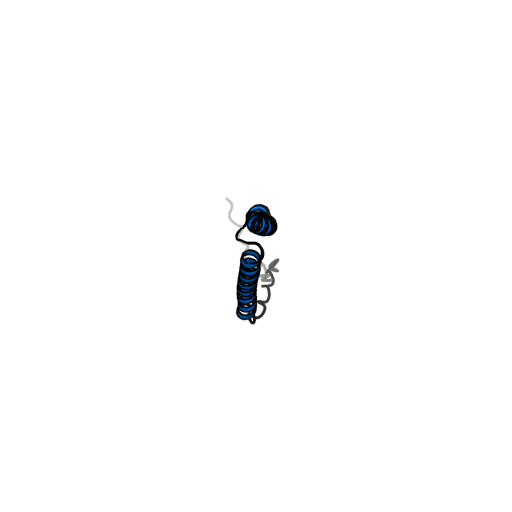238 1.866 16.227 1.00 83.50 93 SER A N 1
ATOM 666 C CA . SER A 1 93 ? -3.803 0.704 16.921 1.00 83.50 93 SER A CA 1
ATOM 667 C C . SER A 1 93 ? -3.345 0.651 18.385 1.00 83.50 93 SER A C 1
ATOM 669 O O . SER A 1 93 ? -4.176 0.597 19.290 1.00 83.50 93 SER A O 1
ATOM 671 N N . SER A 1 94 ? -2.038 0.780 18.653 1.00 82.81 94 SER A N 1
ATOM 672 C CA . SER A 1 94 ? -1.514 0.753 20.027 1.00 82.81 94 SER A CA 1
ATOM 673 C C . SER A 1 94 ? -1.946 1.950 20.875 1.00 82.81 94 SER A C 1
ATOM 675 O O . SER A 1 94 ? -2.103 1.809 22.084 1.00 82.81 94 SER A O 1
ATOM 677 N N . ALA A 1 95 ? -2.123 3.123 20.261 1.00 83.62 95 ALA A N 1
ATOM 678 C CA . ALA A 1 95 ? -2.552 4.328 20.964 1.00 83.62 95 ALA A CA 1
ATOM 679 C C . ALA A 1 95 ? -4.065 4.350 21.240 1.00 83.62 95 ALA A C 1
ATOM 681 O O . ALA A 1 95 ? -4.487 4.917 22.242 1.00 83.62 95 ALA A O 1
ATOM 682 N N . PHE A 1 96 ? -4.885 3.746 20.373 1.00 82.94 96 PHE A N 1
ATOM 683 C CA . PHE A 1 96 ? -6.345 3.801 20.489 1.00 82.94 96 PHE A CA 1
ATOM 684 C C . PHE A 1 96 ? -6.974 2.616 21.219 1.00 82.94 96 PHE A C 1
ATOM 686 O O . PHE A 1 96 ? -8.003 2.819 21.853 1.00 82.94 96 PHE A O 1
ATOM 693 N N . ILE A 1 97 ? -6.383 1.413 21.205 1.00 83.62 97 ILE A N 1
ATOM 694 C CA . ILE A 1 97 ? -6.927 0.270 21.966 1.00 83.62 97 ILE A CA 1
ATOM 695 C C . ILE A 1 97 ? -7.194 0.626 23.448 1.00 83.62 97 ILE A C 1
ATOM 697 O O . ILE A 1 97 ? -8.305 0.360 23.905 1.00 83.62 97 ILE A O 1
ATOM 701 N N . PRO A 1 98 ? -6.264 1.259 24.196 1.00 81.56 98 PRO A N 1
ATOM 702 C CA . PRO A 1 98 ? -6.492 1.601 25.603 1.00 81.56 98 PRO A CA 1
ATOM 703 C C . PRO A 1 98 ? -7.594 2.649 25.791 1.00 81.56 98 PRO A C 1
ATOM 705 O O . PRO A 1 98 ? -8.444 2.486 26.654 1.00 81.56 98 PRO A O 1
ATOM 708 N N . VAL A 1 99 ? -7.625 3.679 24.935 1.00 84.81 99 VAL A N 1
ATOM 709 C CA . VAL A 1 99 ? -8.591 4.795 25.002 1.00 84.81 99 VAL A CA 1
ATOM 710 C C . VAL A 1 99 ? -10.043 4.329 24.859 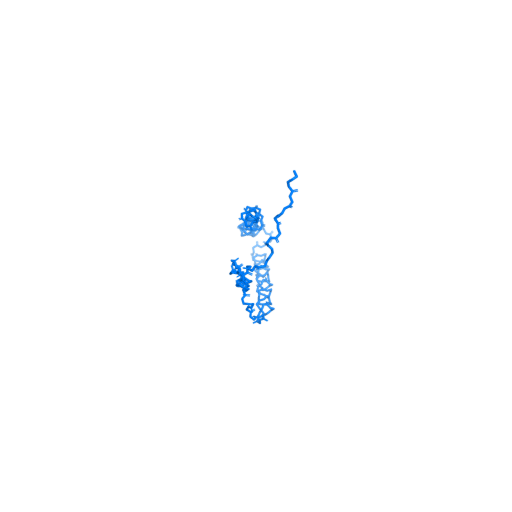1.00 84.81 99 VAL A C 1
ATOM 712 O O . VAL A 1 99 ? -10.944 4.972 25.383 1.00 84.81 99 VAL A O 1
ATOM 715 N N . PHE A 1 100 ? -10.278 3.226 24.150 1.00 78.44 100 PHE A N 1
ATOM 716 C CA . PHE A 1 100 ? -11.612 2.640 23.987 1.00 78.44 100 PHE A CA 1
ATOM 717 C C . PHE A 1 100 ? -11.895 1.459 24.930 1.00 78.44 100 PHE A C 1
ATOM 719 O O . PHE A 1 100 ? -12.981 0.887 24.853 1.00 78.44 100 PHE A O 1
ATOM 726 N N . SER A 1 101 ? -10.924 1.053 25.754 1.00 79.12 101 SER A N 1
ATOM 727 C CA . SER A 1 101 ? -11.054 -0.084 26.682 1.00 79.12 101 SER A CA 1
ATOM 728 C C . SER A 1 101 ? -11.233 0.336 28.145 1.00 79.12 101 SER A C 1
ATOM 730 O O . SER A 1 101 ? -11.482 -0.531 28.984 1.00 79.12 101 SER A O 1
ATOM 732 N N . GLU A 1 102 ? -11.084 1.627 28.444 1.00 63.31 102 GLU A N 1
ATOM 733 C CA . GLU A 1 102 ? -11.543 2.256 29.692 1.00 63.31 102 GLU A CA 1
ATOM 734 C C . GLU A 1 102 ? -13.026 2.637 29.589 1.00 63.31 102 GLU A C 1
ATOM 736 O O . GLU A 1 102 ? -13.749 2.420 30.589 1.00 63.31 102 GLU A O 1
#

Sequence (102 aa):
MDSGRLDAASAPTDDQPEPQPGSPASPAAGRPTSVGKAGGIMFVSLLLSRVLGLVRDSVMAGKFGSNLHTDAYRLAFQIPDLLFFLIAGGALSSAFIPVFSE

Radius of gyration: 32.89 Å; chains: 1; bounding box: 68×17×100 Å

Secondary structure (DSSP, 8-state):
--------------------TT-----------SHHHHHHHHHHHHHHHHHHHHHHHHHHHHHH-S-HHHHHHHHHHHHHHHHHHIIIIIIHHHHHHHHTT-

Foldseek 3Di:
DDDDPPPDDDDPPPPPPPPPPDPPPDPPDDDPPCPVVVVVVVVVVVVVVVVVVVVVLVVCCVPPNPDPVSVVVVVVVVVVVVVCCCCVVPVCCVVVVVVVVD

pLDDT: mean 75.48, std 12.19, range [48.25, 95.31]